Protein AF-E9RZ07-F1 (afdb_monomer)

Mean predicted aligned error: 5.37 Å

Solvent-accessible surface area (backbone atoms only — not comparable to full-atom values): 7209 Å² total; per-residue (Å²): 143,75,83,76,71,67,60,87,84,64,87,41,38,36,22,20,35,75,85,59,50,72,84,44,75,86,57,86,72,58,72,47,77,33,92,55,23,85,79,69,54,54,97,77,42,43,71,61,80,89,86,70,88,59,69,90,50,55,86,78,59,60,66,48,81,46,79,39,70,82,69,93,70,93,68,97,69,70,95,76,73,84,58,89,85,40,47,74,80,44,76,50,77,46,65,53,98,91,35,84,48,30,39,40,38,31,32,36,114

Foldseek 3Di:
DPAPPLDDPDQAEEEEEPVCVVVCPVHPGHYDYDPCRLVPHDLRHHYDDDADACQVVLVSDFKDWDKDLVDDDDDPDDHDDDCVVWDWPDWDWDCDPVGHIMIIIMTGD

Structure (mmCIF, N/CA/C/O backbone):
data_AF-E9RZ07-F1
#
_entry.id   AF-E9RZ07-F1
#
loop_
_atom_site.group_PDB
_atom_site.id
_atom_site.type_symbol
_atom_site.label_atom_id
_atom_site.label_alt_id
_atom_site.label_comp_id
_atom_site.label_asym_id
_atom_site.label_entity_id
_atom_site.label_seq_id
_atom_site.pdbx_PDB_ins_code
_atom_site.Cartn_x
_atom_site.Cartn_y
_atom_site.Cartn_z
_atom_site.occupancy
_atom_site.B_iso_or_equiv
_atom_site.auth_seq_id
_atom_site.auth_comp_id
_atom_site.auth_asym_id
_atom_site.auth_atom_id
_atom_site.pdbx_PDB_model_num
ATOM 1 N N . MET A 1 1 ? 11.152 4.794 -4.023 1.00 44.44 1 MET A N 1
ATOM 2 C CA . MET A 1 1 ? 10.197 5.895 -3.761 1.00 44.44 1 MET A CA 1
ATOM 3 C C . MET A 1 1 ? 9.015 5.381 -2.928 1.00 44.44 1 MET A C 1
ATOM 5 O O . MET A 1 1 ? 7.876 5.651 -3.253 1.00 44.44 1 MET A O 1
ATOM 9 N N . VAL A 1 2 ? 9.286 4.616 -1.863 1.00 40.56 2 VAL A N 1
ATOM 10 C CA . VAL A 1 2 ? 8.276 4.140 -0.884 1.00 40.56 2 VAL A CA 1
ATOM 11 C C . VAL A 1 2 ? 8.605 4.692 0.519 1.00 40.56 2 VAL A C 1
ATOM 13 O O . VAL A 1 2 ? 7.883 4.518 1.489 1.00 40.56 2 VAL A O 1
ATOM 16 N N . SER A 1 3 ? 9.730 5.404 0.639 1.00 37.84 3 SER A N 1
ATOM 17 C CA . SER A 1 3 ? 10.429 5.647 1.898 1.00 37.84 3 SER A CA 1
ATOM 18 C C . SER A 1 3 ? 9.965 6.871 2.691 1.00 37.84 3 SER A C 1
ATOM 20 O O . SER A 1 3 ? 10.416 7.033 3.822 1.00 37.84 3 SER A O 1
ATOM 22 N N . GLN A 1 4 ? 9.105 7.733 2.139 1.00 42.12 4 GLN A N 1
ATOM 23 C CA . GLN A 1 4 ? 8.769 9.015 2.777 1.00 42.12 4 GLN A CA 1
ATOM 24 C C . GLN A 1 4 ? 7.401 9.068 3.473 1.00 42.12 4 GLN A C 1
ATOM 26 O O . GLN A 1 4 ? 7.179 10.000 4.237 1.00 42.12 4 GLN A O 1
ATOM 31 N N . GLU A 1 5 ? 6.516 8.082 3.296 1.00 51.91 5 GLU A N 1
ATOM 32 C CA . GLU A 1 5 ? 5.117 8.210 3.758 1.00 51.91 5 GLU A CA 1
ATOM 33 C C . GLU A 1 5 ? 4.763 7.383 4.992 1.00 51.91 5 GLU A C 1
ATOM 35 O O . GLU A 1 5 ? 3.831 7.724 5.709 1.00 51.91 5 GLU A O 1
ATOM 40 N N . VAL A 1 6 ? 5.595 6.403 5.352 1.00 51.09 6 VAL A N 1
ATOM 41 C CA . VAL A 1 6 ? 5.466 5.622 6.602 1.00 51.09 6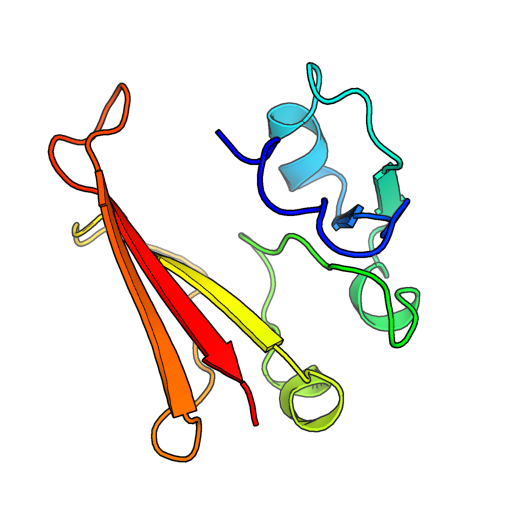 VAL A CA 1
ATOM 42 C C . VAL A 1 6 ? 5.837 6.458 7.848 1.00 51.09 6 VAL A C 1
ATOM 44 O O . VAL A 1 6 ? 6.055 5.950 8.945 1.00 51.09 6 VAL A O 1
ATOM 47 N N . LYS A 1 7 ? 5.928 7.786 7.719 1.00 44.19 7 LYS A N 1
ATOM 48 C CA . LYS A 1 7 ? 6.213 8.698 8.828 1.00 44.19 7 LYS A CA 1
ATOM 49 C C . LYS A 1 7 ? 5.222 9.851 8.865 1.00 44.19 7 LYS A C 1
ATOM 51 O O . LYS A 1 7 ? 5.494 10.938 8.361 1.00 44.19 7 LYS A O 1
ATOM 56 N N . LYS A 1 8 ? 4.132 9.624 9.598 1.00 41.97 8 LYS A N 1
ATOM 57 C CA . LYS A 1 8 ? 3.503 10.685 10.392 1.00 41.97 8 LYS A CA 1
ATOM 58 C C . LYS A 1 8 ? 3.315 10.347 11.878 1.00 41.97 8 LYS A C 1
ATOM 60 O O . LYS A 1 8 ? 3.358 11.291 12.651 1.00 41.97 8 LYS A O 1
ATOM 65 N N . ASP A 1 9 ? 3.293 9.069 12.281 1.00 41.62 9 ASP A N 1
ATOM 66 C CA . ASP A 1 9 ? 3.094 8.692 13.704 1.00 41.62 9 ASP A CA 1
ATOM 67 C C . ASP A 1 9 ? 4.203 7.856 14.369 1.00 41.62 9 ASP A C 1
ATOM 69 O O . ASP A 1 9 ? 4.172 7.605 15.568 1.00 41.62 9 ASP A O 1
ATOM 73 N N . GLY A 1 10 ? 5.268 7.515 13.643 1.00 47.16 10 GLY A N 1
ATOM 74 C CA . GLY A 1 10 ? 6.379 6.744 14.202 1.00 47.16 10 GLY A CA 1
ATOM 75 C C . GLY A 1 10 ? 6.229 5.240 13.971 1.00 47.16 10 GLY A C 1
ATOM 76 O O . GLY A 1 10 ? 5.175 4.662 14.158 1.00 47.16 10 GLY A O 1
ATOM 77 N N . ARG A 1 11 ? 7.330 4.636 13.503 1.00 54.91 11 ARG A N 1
ATOM 78 C CA . ARG A 1 11 ? 7.589 3.189 13.359 1.00 54.91 11 ARG A CA 1
ATOM 79 C C . ARG A 1 11 ? 6.381 2.309 12.998 1.00 54.91 11 ARG A C 1
ATOM 81 O O . ARG A 1 11 ? 6.193 1.271 13.617 1.00 54.91 11 ARG A O 1
ATOM 88 N N . ALA A 1 12 ? 5.629 2.659 11.962 1.00 73.88 12 ALA A N 1
ATOM 89 C CA . ALA A 1 12 ? 4.713 1.686 11.391 1.00 73.88 12 ALA A CA 1
ATOM 90 C C . ALA A 1 12 ? 5.535 0.659 10.595 1.00 73.88 12 ALA A C 1
ATOM 92 O O . ALA A 1 12 ? 6.306 1.017 9.698 1.00 73.88 12 ALA A O 1
ATOM 93 N N . ARG A 1 13 ? 5.443 -0.607 10.994 1.00 90.88 13 ARG A N 1
ATOM 94 C CA . ARG A 1 13 ? 6.070 -1.734 10.304 1.00 90.88 13 ARG A CA 1
ATOM 95 C C . ARG A 1 13 ? 5.417 -1.931 8.941 1.00 90.88 13 ARG A C 1
ATOM 97 O O . ARG A 1 13 ? 4.202 -1.788 8.813 1.00 90.88 13 ARG A O 1
ATOM 104 N N . ILE A 1 14 ? 6.222 -2.275 7.937 1.00 95.00 14 ILE A N 1
ATOM 105 C CA . ILE A 1 14 ? 5.721 -2.705 6.630 1.00 95.00 14 ILE A CA 1
ATOM 106 C C . ILE A 1 14 ? 5.837 -4.223 6.526 1.00 95.00 14 ILE A C 1
ATOM 108 O O . ILE A 1 14 ? 6.932 -4.786 6.549 1.00 95.00 14 ILE A O 1
ATOM 112 N N . TRP A 1 15 ? 4.699 -4.870 6.368 1.00 97.25 15 TRP A N 1
ATOM 113 C CA . TRP A 1 15 ? 4.536 -6.281 6.086 1.00 97.25 15 TRP A CA 1
ATOM 114 C C . TRP A 1 15 ? 4.468 -6.519 4.581 1.00 97.25 15 TRP A C 1
ATOM 116 O O . TRP A 1 15 ? 3.830 -5.765 3.846 1.00 97.25 15 TRP A O 1
ATOM 126 N N . MET A 1 16 ? 5.133 -7.563 4.101 1.00 97.75 16 MET A N 1
ATOM 127 C CA . MET A 1 16 ? 5.082 -7.976 2.697 1.00 97.75 16 MET A CA 1
ATOM 128 C C . MET A 1 16 ? 5.461 -9.447 2.550 1.00 97.75 16 MET A C 1
ATOM 130 O O . MET A 1 16 ? 6.030 -10.040 3.465 1.00 97.75 16 MET A O 1
ATOM 134 N N . ASN A 1 17 ? 5.207 -10.025 1.381 1.00 97.62 17 ASN A N 1
ATOM 135 C CA . ASN A 1 17 ? 5.745 -11.337 1.028 1.00 97.62 17 ASN A CA 1
ATOM 136 C C . ASN A 1 17 ? 7.171 -11.251 0.462 1.00 97.62 17 ASN A C 1
ATOM 138 O O . ASN A 1 17 ? 7.703 -10.170 0.184 1.00 97.62 17 ASN A O 1
ATOM 142 N N . GLN A 1 18 ? 7.790 -12.415 0.250 1.00 97.50 18 GLN A N 1
ATOM 143 C CA . GLN A 1 18 ? 9.167 -12.499 -0.238 1.00 97.50 18 GLN A CA 1
ATOM 144 C C . GLN A 1 18 ? 9.343 -11.918 -1.651 1.00 97.50 18 GLN A C 1
ATOM 146 O O . GLN A 1 18 ? 10.428 -11.442 -1.986 1.00 97.50 18 GLN A O 1
ATOM 151 N N . TYR A 1 19 ? 8.290 -11.932 -2.474 1.00 96.69 19 TYR A N 1
ATOM 152 C CA . TYR A 1 19 ? 8.314 -11.370 -3.829 1.00 96.69 19 TYR A CA 1
ATOM 153 C C . TYR A 1 19 ? 8.648 -9.870 -3.817 1.00 96.69 19 TYR A C 1
ATOM 155 O O . TYR A 1 19 ? 9.480 -9.410 -4.597 1.00 96.69 19 TYR A O 1
ATOM 163 N N . SER A 1 20 ? 8.061 -9.129 -2.876 1.00 95.94 20 SER A N 1
ATOM 164 C CA . SER A 1 20 ? 8.178 -7.669 -2.815 1.00 95.94 20 SER A CA 1
ATOM 165 C C . SER A 1 20 ? 9.437 -7.176 -2.092 1.00 95.94 20 SER A C 1
ATOM 167 O O . SER A 1 20 ? 9.844 -6.027 -2.271 1.00 95.94 20 SER A O 1
ATOM 169 N N . SER A 1 21 ? 10.079 -8.016 -1.268 1.00 95.31 21 SER A N 1
ATOM 170 C CA . SER A 1 21 ? 11.163 -7.589 -0.361 1.00 95.31 21 SER A CA 1
ATOM 171 C C . SER A 1 21 ? 12.347 -6.945 -1.083 1.00 95.31 21 SER A C 1
ATOM 173 O O . SER A 1 21 ? 13.017 -6.055 -0.560 1.00 95.31 21 SER A O 1
ATOM 175 N N . GLU A 1 22 ? 12.594 -7.378 -2.315 1.00 94.50 22 GLU A N 1
ATOM 176 C CA . GLU A 1 22 ? 13.651 -6.869 -3.184 1.00 94.50 22 GLU A CA 1
ATOM 177 C C . GLU A 1 22 ? 13.517 -5.366 -3.473 1.00 94.50 22 GLU A C 1
ATOM 179 O O . GLU A 1 22 ? 14.525 -4.656 -3.542 1.00 94.50 22 GLU A O 1
ATOM 184 N N . LEU A 1 23 ? 12.284 -4.854 -3.553 1.00 92.50 23 LEU A N 1
ATOM 185 C CA . LEU A 1 23 ? 11.996 -3.433 -3.777 1.00 92.50 23 LEU A CA 1
ATOM 186 C C . LEU A 1 23 ? 12.427 -2.549 -2.595 1.00 92.50 23 LEU A C 1
ATOM 188 O O . LEU A 1 23 ? 12.603 -1.338 -2.752 1.00 92.50 23 LEU A O 1
ATOM 192 N N . PHE A 1 24 ? 12.625 -3.152 -1.420 1.00 92.81 24 PHE A N 1
ATOM 193 C CA . PHE A 1 24 ? 12.898 -2.465 -0.162 1.00 92.81 24 PHE A CA 1
ATOM 194 C C . PHE A 1 24 ? 14.324 -2.673 0.360 1.00 92.81 24 PHE A C 1
ATOM 196 O O . PHE A 1 24 ? 14.629 -2.246 1.468 1.00 92.81 24 PHE A O 1
ATOM 203 N N . ARG A 1 25 ? 15.244 -3.237 -0.435 1.00 91.25 25 ARG A N 1
ATOM 204 C CA . ARG A 1 25 ? 16.647 -3.470 -0.021 1.00 91.25 25 ARG A CA 1
ATOM 205 C C . ARG A 1 25 ? 17.371 -2.240 0.536 1.00 91.25 25 ARG A C 1
ATOM 207 O O . ARG A 1 25 ? 18.291 -2.377 1.333 1.00 91.25 25 ARG A O 1
ATOM 214 N N . THR A 1 26 ? 16.998 -1.045 0.081 1.00 90.25 26 THR A N 1
ATOM 215 C CA . THR A 1 26 ? 17.593 0.229 0.517 1.00 90.25 26 THR A CA 1
ATOM 216 C C . THR A 1 26 ? 16.736 0.976 1.542 1.00 90.25 26 THR A C 1
ATOM 218 O O . THR A 1 26 ? 17.093 2.081 1.954 1.00 90.25 26 THR A O 1
ATOM 221 N N . TYR A 1 27 ? 15.603 0.404 1.955 1.00 88.31 27 TYR A N 1
ATOM 222 C CA . TYR A 1 27 ? 14.742 0.962 2.989 1.00 88.31 27 TYR A CA 1
ATOM 223 C C . TYR A 1 27 ? 15.310 0.643 4.374 1.00 88.31 27 TYR A C 1
ATOM 225 O O . TYR A 1 27 ? 15.703 -0.483 4.653 1.00 88.31 27 TYR A O 1
ATOM 233 N N . SER A 1 28 ? 15.359 1.647 5.248 1.00 86.69 28 SER A N 1
ATOM 234 C CA . SER A 1 28 ? 15.932 1.543 6.597 1.00 86.69 28 SER A CA 1
ATOM 235 C C . SER A 1 28 ? 14.886 1.504 7.719 1.00 86.69 28 SER A C 1
ATOM 237 O O . SER A 1 28 ? 15.248 1.599 8.891 1.00 86.69 28 SER A O 1
ATOM 239 N N . GLY A 1 29 ? 13.595 1.432 7.377 1.00 87.50 29 GLY A N 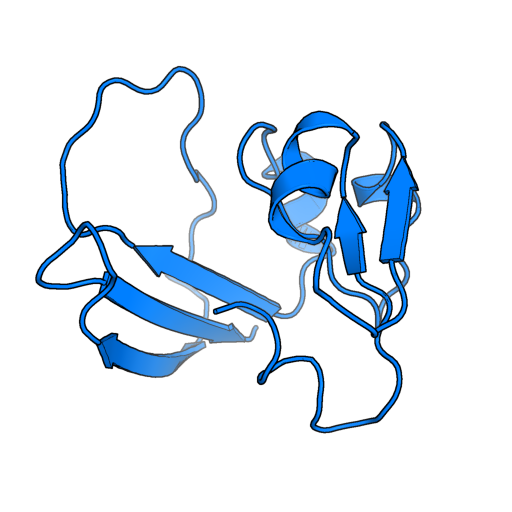1
ATOM 240 C CA . GLY A 1 29 ? 12.512 1.264 8.350 1.00 87.50 29 GLY A CA 1
ATOM 241 C C . GLY A 1 29 ? 12.282 -0.199 8.735 1.00 87.50 29 GLY A C 1
ATOM 242 O O . GLY A 1 29 ? 13.008 -1.085 8.292 1.00 87.50 29 GLY A O 1
ATOM 243 N N . ASP A 1 30 ? 11.271 -0.437 9.572 1.00 91.75 30 ASP A N 1
ATOM 244 C CA . ASP A 1 30 ? 10.923 -1.786 10.029 1.00 91.75 30 ASP A CA 1
ATOM 245 C C . ASP A 1 30 ? 10.150 -2.537 8.936 1.00 91.75 30 ASP A C 1
ATOM 247 O O . ASP A 1 30 ? 9.100 -2.076 8.480 1.00 91.75 30 ASP A O 1
ATOM 251 N N . ILE A 1 31 ? 10.692 -3.678 8.509 1.00 94.38 31 ILE A N 1
ATOM 252 C CA . ILE A 1 31 ? 10.090 -4.575 7.523 1.00 94.38 31 ILE A CA 1
ATOM 253 C C . ILE A 1 31 ? 9.921 -5.941 8.173 1.00 94.38 31 ILE A C 1
ATOM 255 O O . ILE A 1 31 ? 10.858 -6.472 8.767 1.00 94.38 31 ILE A O 1
ATOM 259 N N . SER A 1 32 ? 8.756 -6.549 7.983 1.00 96.62 32 SER A N 1
ATOM 260 C CA . SER A 1 32 ? 8.552 -7.973 8.237 1.00 96.62 32 SER A CA 1
ATOM 261 C C . SER A 1 32 ? 8.138 -8.678 6.951 1.00 96.62 32 SER A C 1
ATOM 263 O O . SER A 1 32 ? 7.272 -8.207 6.214 1.00 96.62 32 SER A O 1
ATOM 265 N N . VAL A 1 33 ? 8.806 -9.794 6.661 1.00 97.62 33 VAL A N 1
ATOM 266 C CA . VAL A 1 33 ? 8.563 -10.595 5.459 1.00 97.62 33 VAL A CA 1
ATOM 267 C C . VAL A 1 33 ? 7.903 -11.902 5.870 1.00 97.62 33 VAL A C 1
ATOM 269 O O . VAL A 1 33 ? 8.467 -12.653 6.663 1.00 97.62 33 VAL A O 1
ATOM 272 N N . SER A 1 34 ? 6.714 -12.163 5.336 1.00 98.31 34 SER A N 1
ATOM 273 C CA . SER A 1 34 ? 5.931 -13.367 5.611 1.00 98.31 34 SER A CA 1
ATOM 274 C C . SER A 1 34 ? 5.010 -13.673 4.436 1.00 98.31 34 SER A C 1
ATOM 276 O O . SER A 1 34 ? 4.477 -12.772 3.798 1.00 98.31 34 SER A O 1
ATOM 278 N N . GLU A 1 35 ? 4.761 -14.946 4.151 1.00 97.69 35 GLU A N 1
ATOM 279 C CA . GLU A 1 35 ? 3.731 -15.316 3.168 1.00 97.69 35 GLU A CA 1
ATOM 280 C C . GLU A 1 35 ? 2.309 -15.149 3.735 1.00 97.69 35 GLU A C 1
ATOM 282 O O . GLU A 1 35 ? 1.343 -15.121 2.980 1.00 97.69 35 GLU A O 1
ATOM 287 N N . ARG A 1 36 ? 2.183 -14.969 5.057 1.00 97.44 36 ARG A N 1
ATOM 288 C CA . ARG A 1 36 ? 0.926 -14.712 5.780 1.00 97.44 36 ARG A CA 1
ATOM 289 C C . ARG A 1 36 ? 0.785 -13.251 6.213 1.00 97.44 36 ARG A C 1
ATOM 291 O O . ARG A 1 36 ? 0.025 -12.922 7.114 1.00 97.44 36 ARG A O 1
ATOM 298 N N . PHE A 1 37 ? 1.531 -12.356 5.573 1.00 97.50 37 PHE A N 1
ATOM 299 C CA . PHE A 1 37 ? 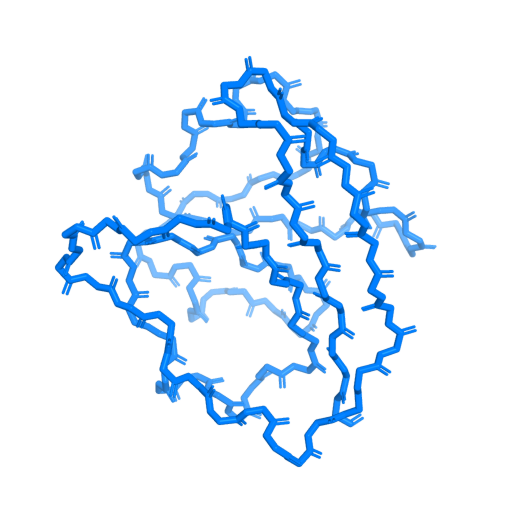1.684 -10.959 5.978 1.00 97.50 37 PHE A CA 1
ATOM 300 C C . PHE A 1 37 ? 0.377 -10.148 6.072 1.00 97.50 37 PHE A C 1
ATOM 302 O O . PHE A 1 37 ? 0.347 -9.162 6.797 1.00 97.50 37 PHE A O 1
ATOM 309 N N . LEU A 1 38 ? -0.684 -10.540 5.354 1.00 96.06 38 LEU A N 1
ATOM 310 C CA . LEU A 1 38 ? -2.011 -9.910 5.448 1.00 96.06 38 LEU A CA 1
ATOM 311 C C . LEU A 1 38 ? -2.759 -10.291 6.734 1.00 96.06 38 LEU A C 1
ATOM 313 O O . LEU A 1 38 ? -3.581 -9.520 7.205 1.00 96.06 38 LEU A O 1
ATOM 317 N N . GLU A 1 39 ? -2.465 -11.462 7.296 1.00 96.00 39 GLU A N 1
ATOM 318 C CA . GLU A 1 39 ? -3.083 -11.989 8.519 1.00 96.00 39 GLU A CA 1
ATOM 319 C C . GLU A 1 39 ? -2.275 -11.610 9.769 1.00 96.00 39 GLU A C 1
ATOM 321 O O . GLU A 1 39 ? -2.796 -11.596 10.881 1.00 96.00 39 GLU A O 1
ATOM 326 N N . GLU A 1 40 ? -0.972 -11.383 9.593 1.00 95.81 40 GLU A N 1
ATOM 327 C CA . GLU A 1 40 ? -0.030 -11.085 10.676 1.00 95.81 40 GLU A CA 1
ATOM 328 C C . GLU A 1 40 ? 0.083 -9.587 10.981 1.00 95.81 40 GLU A C 1
ATOM 330 O O . GLU A 1 40 ? 0.513 -9.231 12.079 1.00 95.81 40 GLU A O 1
ATOM 335 N N . AL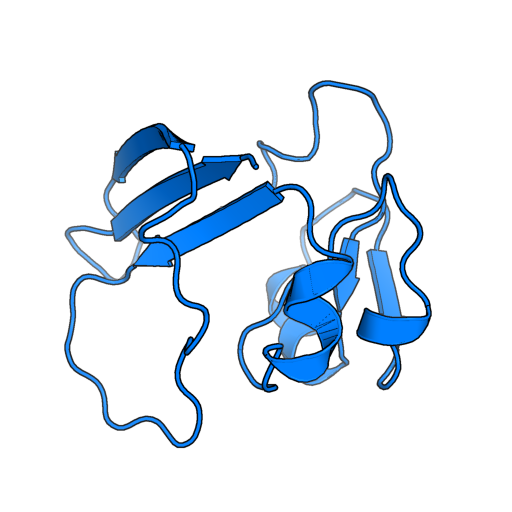A A 1 41 ? -0.289 -8.720 10.036 1.00 94.38 41 ALA A N 1
ATOM 336 C CA . ALA A 1 41 ? -0.248 -7.279 10.232 1.00 94.38 41 ALA A CA 1
ATOM 337 C C . ALA A 1 41 ? -1.290 -6.816 11.261 1.00 94.38 41 ALA A C 1
ATOM 339 O O . ALA A 1 41 ? -2.460 -7.191 11.204 1.00 94.38 41 ALA A O 1
ATOM 340 N N . GLY A 1 42 ? -0.856 -5.977 12.202 1.00 90.44 42 GLY A N 1
ATOM 341 C CA . GLY A 1 42 ? -1.730 -5.327 13.174 1.00 90.44 42 GLY A CA 1
ATOM 342 C C . GLY A 1 42 ? -2.453 -4.092 12.626 1.00 90.44 42 GLY A C 1
ATOM 343 O O . GLY A 1 42 ? -2.162 -3.600 11.539 1.00 90.44 42 GLY A O 1
ATOM 344 N N . GLU A 1 43 ? -3.367 -3.544 13.433 1.00 84.50 43 GLU A N 1
ATOM 345 C CA . GLU A 1 43 ? -4.244 -2.414 13.071 1.00 84.50 43 GLU A CA 1
ATOM 346 C C . GLU A 1 43 ? -3.489 -1.123 12.686 1.00 84.50 43 GLU A C 1
ATOM 348 O O . GLU A 1 43 ? -3.962 -0.355 11.853 1.00 84.50 43 GLU A O 1
ATOM 353 N N . GLU A 1 44 ? -2.296 -0.896 13.244 1.00 84.38 44 GLU A N 1
ATOM 354 C CA . GLU A 1 44 ? -1.466 0.297 12.990 1.00 84.38 44 GLU A CA 1
ATOM 355 C C . GLU A 1 44 ? -0.278 0.024 12.044 1.00 84.38 44 GLU A C 1
ATOM 357 O O . GLU A 1 44 ? 0.642 0.839 11.914 1.00 84.38 44 GLU A O 1
ATOM 362 N N . GLU A 1 45 ? -0.262 -1.136 11.388 1.00 91.50 45 GLU A N 1
ATOM 363 C CA . GLU A 1 45 ? 0.821 -1.565 10.504 1.00 91.50 45 GLU A CA 1
ATOM 364 C C . GLU A 1 45 ? 0.389 -1.536 9.032 1.00 91.50 45 GLU A C 1
ATOM 366 O O . GLU A 1 45 ? -0.792 -1.537 8.692 1.00 91.50 45 GLU A O 1
ATOM 371 N N . TYR A 1 46 ? 1.364 -1.476 8.124 1.00 93.56 46 TYR A N 1
ATOM 372 C CA . TYR A 1 46 ? 1.101 -1.401 6.688 1.00 93.56 46 TYR A CA 1
ATOM 373 C C . TYR A 1 46 ? 1.416 -2.722 6.009 1.00 93.56 46 TYR A C 1
ATOM 375 O O . TYR A 1 46 ? 2.456 -3.313 6.270 1.00 93.56 46 TYR A O 1
ATOM 383 N N . CYS A 1 47 ? 0.599 -3.118 5.038 1.00 96.62 47 CYS A N 1
ATOM 384 C CA . CYS A 1 47 ? 0.941 -4.173 4.090 1.00 96.62 47 CYS A CA 1
ATOM 385 C C . CYS A 1 47 ? 1.314 -3.558 2.735 1.00 96.62 47 CYS A C 1
ATOM 387 O O . CYS A 1 47 ? 0.526 -2.813 2.150 1.00 96.62 47 CYS A O 1
ATOM 389 N N . PHE A 1 48 ? 2.486 -3.896 2.195 1.00 96.88 48 PHE A N 1
ATOM 390 C CA . PHE A 1 48 ? 2.793 -3.658 0.785 1.00 96.88 48 PHE A CA 1
ATOM 391 C C . PHE A 1 48 ? 2.323 -4.859 -0.037 1.00 96.88 48 PHE A C 1
ATOM 393 O O . PHE A 1 48 ? 2.727 -5.992 0.224 1.00 96.88 48 PHE A O 1
ATOM 400 N N . VAL A 1 49 ? 1.469 -4.610 -1.032 1.00 96.12 49 VAL A N 1
ATOM 401 C CA . VAL A 1 49 ? 0.831 -5.664 -1.825 1.00 96.12 49 VAL A CA 1
ATOM 402 C C . VAL A 1 49 ? 0.925 -5.350 -3.312 1.00 96.12 49 VAL A C 1
ATOM 404 O O . VAL A 1 49 ? 0.437 -4.314 -3.759 1.00 96.12 49 VAL A O 1
ATOM 407 N N . GLU A 1 50 ? 1.488 -6.276 -4.089 1.00 94.69 50 GLU A N 1
ATOM 408 C CA . GLU A 1 50 ? 1.536 -6.160 -5.555 1.00 94.69 50 GLU A CA 1
ATOM 409 C C . GLU A 1 50 ? 1.067 -7.413 -6.308 1.00 94.69 50 GLU A C 1
ATOM 411 O O . GLU A 1 50 ? 0.584 -7.309 -7.435 1.00 94.69 50 GLU A O 1
ATOM 416 N N . ASN A 1 51 ? 1.172 -8.594 -5.697 1.00 95.06 51 ASN A N 1
ATOM 417 C CA . ASN A 1 51 ? 1.023 -9.882 -6.379 1.00 95.06 51 ASN A CA 1
ATOM 418 C C . ASN A 1 51 ? 0.087 -10.866 -5.655 1.00 95.06 51 ASN A C 1
ATOM 420 O O . ASN A 1 51 ? 0.173 -12.067 -5.899 1.00 95.06 51 ASN A O 1
ATOM 424 N N . VAL A 1 52 ? -0.792 -10.390 -4.770 1.00 95.19 52 VAL A N 1
ATOM 425 C CA . VAL A 1 52 ? -1.819 -11.217 -4.113 1.00 95.19 52 VAL A CA 1
ATOM 426 C C . VAL A 1 52 ? -3.154 -10.466 -4.036 1.00 95.19 52 VAL A C 1
ATOM 428 O O . VAL A 1 52 ? -3.162 -9.231 -4.010 1.00 95.19 52 VAL A O 1
ATOM 431 N N . PRO A 1 53 ? -4.300 -11.169 -4.039 1.00 94.06 53 PRO A N 1
ATOM 432 C CA . PRO A 1 53 ? -5.595 -10.537 -3.823 1.00 94.06 53 PRO A CA 1
ATOM 433 C C . PRO A 1 53 ? -5.744 -10.070 -2.367 1.00 94.06 53 PRO A C 1
ATOM 435 O O . PRO A 1 53 ? -5.312 -10.745 -1.443 1.00 94.06 53 PRO A O 1
ATOM 438 N N . ILE A 1 54 ? -6.418 -8.934 -2.170 1.00 93.56 54 ILE A N 1
ATOM 439 C CA . ILE A 1 54 ? -6.688 -8.348 -0.838 1.00 93.56 54 ILE A CA 1
ATOM 440 C C . ILE A 1 54 ? -8.183 -8.263 -0.511 1.00 93.56 54 ILE A C 1
ATOM 442 O O . ILE A 1 54 ? -8.575 -7.724 0.518 1.00 93.56 54 ILE A O 1
ATOM 446 N N . GLN A 1 55 ? -9.037 -8.765 -1.406 1.00 92.38 55 GLN A N 1
ATOM 447 C CA . GLN A 1 55 ? -10.489 -8.596 -1.321 1.00 92.38 55 GLN A CA 1
ATOM 448 C C . GLN A 1 55 ? -11.089 -9.226 -0.057 1.00 92.38 55 GLN A C 1
ATOM 450 O O . GLN A 1 55 ? -12.088 -8.722 0.455 1.00 92.38 55 GLN A O 1
ATOM 455 N N . GLU A 1 56 ? -10.492 -10.312 0.431 1.00 92.50 56 GLU A N 1
ATOM 456 C CA . GLU A 1 56 ? -10.935 -11.025 1.634 1.00 92.50 56 GLU A CA 1
ATOM 457 C C . GLU A 1 56 ? -10.691 -10.211 2.913 1.00 92.50 56 GLU A C 1
ATOM 459 O O . GLU A 1 56 ? -11.479 -10.308 3.844 1.00 92.50 56 GLU A O 1
ATOM 464 N N . TYR A 1 57 ? -9.701 -9.315 2.901 1.00 93.12 57 TYR A N 1
ATOM 465 C CA . TYR A 1 57 ? -9.305 -8.474 4.038 1.00 93.12 57 TYR A CA 1
ATOM 466 C C . TYR A 1 57 ? -9.924 -7.070 3.992 1.00 93.12 57 TYR A C 1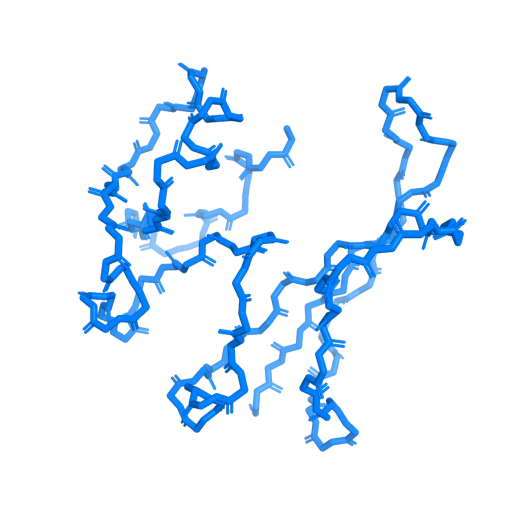
ATOM 468 O O . TYR A 1 57 ? -9.612 -6.210 4.811 1.00 93.12 57 TYR A O 1
ATOM 476 N N . LYS A 1 58 ? -10.810 -6.791 3.024 1.00 92.00 58 LYS A N 1
ATOM 477 C CA . LYS A 1 58 ? -11.361 -5.444 2.769 1.00 92.00 58 LYS A CA 1
ATOM 478 C C . LYS A 1 58 ? -11.969 -4.770 4.006 1.00 92.00 58 LYS A C 1
ATOM 480 O O . LYS A 1 58 ? -11.995 -3.543 4.075 1.00 92.00 58 LYS A O 1
ATOM 485 N N . ASP A 1 59 ? -12.510 -5.565 4.928 1.00 92.12 59 ASP A N 1
ATOM 486 C CA . ASP A 1 59 ? -13.221 -5.073 6.103 1.00 92.12 59 ASP A CA 1
ATOM 487 C C . ASP A 1 59 ? -12.261 -4.693 7.240 1.00 92.12 59 ASP A C 1
ATOM 489 O O . ASP A 1 59 ? -12.638 -3.870 8.074 1.00 92.12 59 ASP A O 1
ATOM 493 N N . GLU A 1 60 ? -11.024 -5.194 7.206 1.00 93.00 60 GLU A N 1
ATOM 494 C CA . GLU A 1 60 ? -9.928 -4.898 8.142 1.00 93.00 60 GLU A CA 1
ATOM 495 C C . GLU A 1 60 ? -9.099 -3.682 7.694 1.00 93.00 60 GLU A C 1
ATOM 497 O O . GLU A 1 60 ? -8.443 -3.027 8.498 1.00 93.00 60 GLU A O 1
ATOM 502 N N . ILE A 1 61 ? -9.168 -3.323 6.410 1.00 93.00 61 ILE A N 1
ATOM 503 C CA . ILE A 1 61 ? -8.417 -2.195 5.855 1.00 93.00 61 ILE A CA 1
ATOM 504 C C . ILE A 1 61 ? -9.077 -0.869 6.262 1.00 93.00 61 ILE A C 1
ATOM 506 O O . ILE A 1 61 ? -10.275 -0.644 6.042 1.00 93.00 61 ILE A O 1
ATOM 510 N N . GLN A 1 62 ? -8.265 0.038 6.812 1.00 92.25 62 GLN A N 1
ATOM 511 C CA . GLN A 1 62 ? -8.673 1.389 7.228 1.00 92.25 62 GLN A CA 1
ATOM 512 C C . GLN A 1 62 ? -8.208 2.488 6.260 1.00 92.25 62 GLN A C 1
ATOM 514 O O . GLN A 1 62 ? -8.889 3.501 6.097 1.00 92.25 62 GLN A O 1
ATOM 519 N N . THR A 1 63 ? -7.065 2.280 5.596 1.00 93.81 63 THR A N 1
ATOM 520 C CA . THR A 1 63 ? -6.459 3.217 4.638 1.00 93.81 63 THR A CA 1
ATOM 521 C C . THR A 1 63 ? -5.951 2.463 3.414 1.00 93.81 63 THR A C 1
ATOM 523 O O . THR A 1 63 ? -5.339 1.407 3.542 1.00 93.81 63 THR A O 1
ATOM 526 N N . VAL A 1 64 ? -6.160 3.024 2.221 1.00 95.88 64 VAL A N 1
ATOM 527 C CA . VAL A 1 64 ? -5.589 2.511 0.969 1.00 95.88 64 VAL A CA 1
ATOM 528 C C . VAL A 1 64 ? -4.691 3.577 0.355 1.00 95.88 64 VAL A C 1
ATOM 530 O O . VAL A 1 64 ? -5.166 4.650 -0.012 1.00 95.88 64 VAL A O 1
ATOM 533 N N . VAL A 1 65 ? -3.404 3.259 0.196 1.00 96.12 65 VAL A N 1
ATOM 534 C CA . VAL A 1 65 ? -2.448 4.056 -0.586 1.00 96.12 65 VAL A CA 1
ATOM 535 C C . VAL A 1 65 ? -2.235 3.354 -1.924 1.00 96.12 65 VAL A C 1
ATOM 537 O O . VAL A 1 65 ? -1.584 2.314 -1.997 1.00 96.12 65 VAL A O 1
ATOM 540 N N . LEU A 1 66 ? -2.819 3.901 -2.987 1.00 96.50 66 LEU A N 1
ATOM 541 C CA . LEU A 1 66 ? -2.837 3.282 -4.307 1.00 96.50 66 LEU A CA 1
ATOM 542 C C . LEU A 1 66 ? -1.925 4.032 -5.275 1.00 96.50 66 LEU A C 1
ATOM 544 O O . LEU A 1 66 ? -2.150 5.201 -5.578 1.00 96.50 66 LEU A O 1
ATOM 548 N N . TYR A 1 67 ? -0.939 3.327 -5.825 1.00 95.12 67 TYR A N 1
ATOM 549 C CA . TYR A 1 67 ? -0.088 3.835 -6.897 1.00 95.12 67 TYR A CA 1
ATOM 550 C C . TYR A 1 67 ? -0.562 3.302 -8.256 1.00 95.12 67 TYR A C 1
ATOM 552 O O . TYR A 1 67 ? -0.715 2.098 -8.460 1.00 95.12 67 TYR A O 1
ATOM 560 N N . ARG A 1 68 ? -0.780 4.203 -9.216 1.00 94.44 68 ARG A N 1
ATOM 561 C CA . ARG A 1 68 ? -1.193 3.907 -10.591 1.00 94.44 68 ARG A CA 1
ATOM 562 C C . ARG A 1 68 ? -0.102 4.316 -11.565 1.00 94.44 68 ARG A C 1
ATOM 564 O O . ARG A 1 68 ? 0.226 5.488 -11.695 1.00 94.44 68 ARG A O 1
ATOM 571 N N . TRP A 1 69 ? 0.375 3.354 -12.345 1.00 93.12 69 TRP A N 1
ATOM 572 C CA . TRP A 1 69 ? 1.375 3.567 -13.395 1.00 93.12 69 TRP A CA 1
ATOM 573 C C . TRP A 1 69 ? 0.809 4.225 -14.661 1.00 93.12 69 TRP A C 1
ATOM 575 O O . TRP A 1 69 ? 1.543 4.433 -15.623 1.00 93.12 69 TRP A O 1
ATOM 585 N N . ASN A 1 70 ? -0.503 4.493 -14.692 1.00 91.81 70 ASN A N 1
ATOM 586 C CA . ASN A 1 70 ? -1.215 5.101 -15.820 1.00 91.81 70 ASN A CA 1
ATOM 587 C C . ASN A 1 70 ? -0.959 4.401 -17.163 1.00 91.81 70 ASN A C 1
ATOM 589 O O . ASN A 1 70 ? -0.871 5.025 -18.219 1.00 91.81 70 ASN A O 1
ATOM 593 N N . ARG A 1 71 ? -0.858 3.069 -17.120 1.00 90.69 71 ARG A N 1
ATOM 594 C CA . ARG A 1 71 ? -0.630 2.228 -18.292 1.00 90.69 71 ARG A CA 1
ATOM 595 C C . ARG A 1 71 ? -1.415 0.930 -18.192 1.00 90.69 71 ARG A C 1
ATOM 597 O O . ARG A 1 71 ? -1.647 0.400 -17.108 1.00 90.69 71 ARG A O 1
ATOM 604 N N . LYS A 1 72 ? -1.819 0.410 -19.350 1.00 89.44 72 LYS A N 1
ATOM 605 C CA . LYS A 1 72 ? -2.486 -0.885 -19.468 1.00 89.44 72 LYS A CA 1
ATOM 606 C C . LYS A 1 72 ? -1.442 -1.973 -19.701 1.00 89.44 72 LYS A C 1
ATOM 608 O O . LYS A 1 72 ? -0.828 -2.014 -20.764 1.00 89.44 72 LYS A O 1
ATOM 613 N N . TYR A 1 73 ? -1.276 -2.847 -18.715 1.00 86.75 73 TYR A N 1
ATOM 614 C CA . TYR A 1 73 ? -0.446 -4.044 -18.812 1.00 86.75 73 TYR A CA 1
ATOM 615 C C . TYR A 1 73 ? -1.317 -5.310 -18.762 1.00 86.75 73 TYR A C 1
ATOM 617 O O . TYR A 1 73 ? -2.381 -5.301 -18.121 1.00 86.75 73 TYR A O 1
ATOM 625 N N . PRO A 1 74 ? -0.904 -6.398 -19.438 1.00 92.56 74 PRO A N 1
ATOM 626 C CA . PRO A 1 74 ? -1.333 -7.737 -19.058 1.00 92.56 74 PRO A CA 1
ATOM 627 C C . PRO A 1 74 ? -0.991 -7.962 -17.583 1.00 92.56 74 PRO A C 1
ATOM 629 O O . PRO A 1 74 ? 0.062 -7.519 -17.127 1.00 92.56 74 PRO A O 1
ATOM 632 N N . ALA A 1 75 ? -1.897 -8.585 -16.840 1.00 91.12 75 ALA A N 1
ATOM 633 C CA . ALA A 1 75 ? -1.704 -8.842 -15.422 1.00 91.12 75 ALA A CA 1
ATOM 634 C C . ALA A 1 75 ? -2.529 -10.059 -15.014 1.00 91.12 75 ALA A C 1
ATOM 636 O O . ALA A 1 75 ? -3.701 -10.148 -15.397 1.00 91.12 75 ALA A O 1
ATOM 637 N N . ASP A 1 76 ? -1.919 -10.936 -14.223 1.00 91.88 76 ASP A N 1
ATOM 638 C CA . ASP A 1 76 ? -2.579 -12.101 -13.628 1.00 91.88 76 ASP A CA 1
ATOM 639 C C . ASP A 1 76 ? -3.445 -11.694 -12.428 1.00 91.88 76 ASP A C 1
ATOM 641 O O . ASP A 1 76 ? -4.479 -12.302 -12.158 1.00 91.88 76 ASP A O 1
ATOM 645 N N . ILE A 1 77 ? -3.056 -10.615 -11.739 1.00 92.06 77 ILE A N 1
ATOM 646 C CA . ILE A 1 77 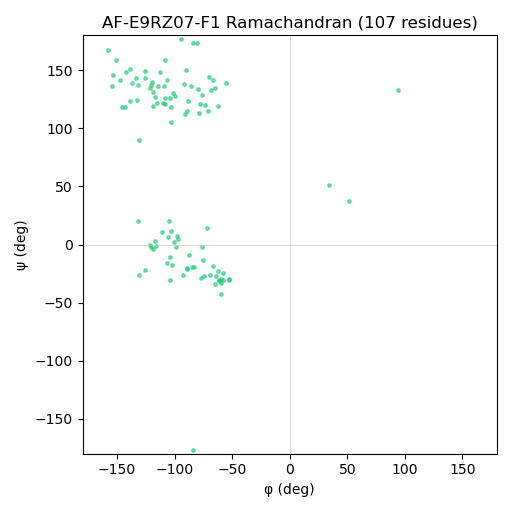? -3.740 -10.075 -10.561 1.00 92.06 77 ILE A CA 1
ATOM 647 C C . ILE A 1 77 ? -4.068 -8.602 -10.788 1.00 92.06 77 ILE A C 1
ATOM 649 O O . ILE A 1 77 ? -3.322 -7.854 -11.422 1.00 92.06 77 ILE A O 1
ATOM 653 N N . ARG A 1 78 ? -5.232 -8.182 -10.287 1.00 91.69 78 ARG A N 1
ATOM 654 C CA . ARG A 1 78 ? -5.720 -6.804 -10.366 1.00 91.69 78 ARG A CA 1
ATOM 655 C C . ARG A 1 78 ? -6.245 -6.370 -9.008 1.00 91.69 78 ARG A C 1
ATOM 657 O O . ARG A 1 78 ? -6.906 -7.144 -8.321 1.00 91.69 78 ARG A O 1
ATOM 664 N N . PHE A 1 79 ? -6.012 -5.107 -8.669 1.00 93.19 79 PHE A N 1
ATOM 665 C CA . PHE A 1 79 ? -6.688 -4.466 -7.548 1.00 93.19 79 PHE A CA 1
ATOM 666 C C . PHE A 1 79 ? -8.200 -4.428 -7.821 1.00 93.19 79 PHE A C 1
ATOM 668 O O . PHE A 1 79 ? -8.627 -3.860 -8.829 1.00 93.19 79 PHE A O 1
ATOM 675 N N . ALA A 1 80 ? -8.986 -5.066 -6.951 1.00 92.12 80 ALA A N 1
ATOM 676 C CA . ALA A 1 80 ? -10.415 -5.316 -7.162 1.00 92.12 80 ALA A CA 1
ATOM 677 C C . ALA A 1 80 ? -11.329 -4.707 -6.083 1.00 92.12 80 ALA A C 1
ATOM 679 O O . ALA A 1 80 ? -12.548 -4.828 -6.195 1.00 92.12 80 ALA A O 1
ATOM 680 N N . MET A 1 81 ? -10.768 -4.056 -5.058 1.00 94.00 81 MET A N 1
ATOM 681 C CA . MET A 1 81 ? -11.573 -3.427 -4.011 1.00 94.00 81 MET A CA 1
ATOM 682 C C . MET A 1 81 ? -12.404 -2.274 -4.574 1.00 94.00 81 MET A C 1
ATOM 684 O O . MET A 1 81 ? -11.897 -1.420 -5.305 1.00 94.00 81 MET A O 1
ATOM 688 N N . ASP A 1 82 ? -13.677 -2.235 -4.183 1.00 93.81 82 ASP A N 1
ATOM 689 C CA . ASP A 1 82 ? -14.569 -1.121 -4.484 1.00 93.81 82 ASP A CA 1
ATOM 690 C C . ASP A 1 82 ? -14.303 0.047 -3.525 1.00 93.81 82 ASP A C 1
ATOM 692 O O . ASP A 1 82 ? -14.556 -0.035 -2.320 1.00 93.81 82 ASP A O 1
ATOM 696 N N . LEU A 1 83 ? -13.793 1.143 -4.084 1.00 95.50 83 LEU A N 1
ATOM 697 C CA . LEU A 1 83 ? -13.488 2.371 -3.356 1.00 95.50 83 LEU A CA 1
ATOM 698 C C . LEU A 1 83 ? -14.597 3.426 -3.486 1.00 95.50 83 LEU A C 1
ATOM 700 O O . LEU A 1 83 ? -14.425 4.541 -3.003 1.00 95.50 83 LEU A O 1
ATOM 704 N N . SER A 1 84 ? -15.752 3.116 -4.092 1.00 94.81 84 SER A N 1
ATOM 705 C CA . SER A 1 84 ? -16.804 4.116 -4.349 1.00 94.81 84 SER A CA 1
ATOM 706 C C . SER A 1 84 ? -17.392 4.742 -3.078 1.00 94.81 84 SER A C 1
ATOM 708 O O . SER A 1 84 ? -17.984 5.818 -3.133 1.00 94.81 84 SER A O 1
ATOM 710 N N . ARG A 1 85 ? -17.281 4.044 -1.941 1.00 94.69 85 ARG A N 1
ATOM 711 C CA . ARG A 1 85 ? -17.735 4.504 -0.617 1.00 94.69 85 ARG A CA 1
ATOM 712 C C . ARG A 1 85 ? -16.615 5.084 0.244 1.00 94.69 85 ARG A C 1
ATOM 714 O O . ARG A 1 85 ? -16.887 5.512 1.358 1.00 94.69 85 ARG A O 1
ATOM 721 N N . TRP A 1 86 ? -15.382 5.075 -0.250 1.00 97.06 86 TRP A N 1
ATOM 722 C CA . TRP A 1 86 ? -14.226 5.595 0.463 1.00 97.06 86 TRP A CA 1
ATOM 723 C C . TRP A 1 86 ? -14.023 7.073 0.152 1.00 97.06 86 TRP A C 1
ATOM 725 O O . TRP A 1 86 ? -14.313 7.547 -0.949 1.00 97.06 86 TRP A O 1
ATOM 735 N N . LYS A 1 87 ? -13.467 7.810 1.111 1.00 97.38 87 LYS A N 1
ATOM 736 C CA . LYS A 1 87 ? -13.100 9.206 0.909 1.00 97.38 87 LYS A CA 1
ATOM 737 C C . LYS A 1 87 ? -11.672 9.288 0.382 1.00 97.38 87 LYS A C 1
ATOM 739 O O . LYS A 1 87 ? -10.728 8.981 1.104 1.00 97.38 87 LYS A O 1
ATOM 744 N N . MET A 1 88 ? -11.505 9.765 -0.851 1.00 97.50 88 MET A N 1
ATOM 745 C CA . MET A 1 88 ? -10.189 10.152 -1.364 1.00 97.50 88 MET A CA 1
ATOM 746 C C . MET A 1 88 ? -9.736 11.438 -0.658 1.00 97.50 88 MET A C 1
ATOM 748 O O . MET A 1 88 ? -10.377 12.482 -0.791 1.00 97.50 88 MET A O 1
ATOM 752 N N . VAL A 1 89 ? -8.658 11.356 0.119 1.00 97.00 89 VAL A N 1
ATOM 753 C CA . VAL A 1 89 ? -8.099 12.484 0.888 1.00 97.00 89 VAL A CA 1
ATOM 754 C C . VAL A 1 89 ? -6.859 13.086 0.241 1.00 97.00 89 VAL A C 1
ATOM 756 O O . VAL A 1 89 ? -6.504 14.220 0.549 1.00 97.00 89 VAL A O 1
ATOM 759 N N . GLU A 1 90 ? -6.226 12.358 -0.676 1.00 96.56 90 GLU A N 1
ATOM 760 C CA . GLU A 1 90 ? -5.050 12.826 -1.400 1.00 96.56 90 GLU A CA 1
ATOM 761 C C . GLU A 1 90 ? -5.022 12.244 -2.819 1.00 96.56 90 GLU A C 1
ATOM 763 O O . GLU A 1 90 ? -5.353 11.075 -3.026 1.00 96.56 90 GLU A O 1
ATOM 768 N N . CYS A 1 91 ? -4.601 13.061 -3.786 1.00 96.75 91 CYS A N 1
ATOM 769 C CA . CYS A 1 91 ? -4.276 12.650 -5.148 1.00 96.75 91 CYS A CA 1
ATOM 770 C C . CYS A 1 91 ? -3.072 13.468 -5.627 1.00 96.75 91 CYS A C 1
ATOM 772 O O . CYS A 1 91 ? -3.148 14.697 -5.693 1.00 96.75 91 CYS A O 1
ATOM 774 N N . VAL A 1 92 ? -1.961 12.799 -5.933 1.00 96.62 92 VAL A N 1
ATOM 775 C CA . VAL A 1 92 ? -0.713 13.437 -6.372 1.00 96.62 92 VAL A CA 1
ATOM 776 C C . VAL A 1 92 ? -0.193 12.735 -7.614 1.00 96.62 92 VAL A C 1
ATOM 778 O O . VAL A 1 92 ? -0.173 11.509 -7.691 1.00 96.62 92 VAL A O 1
ATOM 781 N N . GLU A 1 93 ? 0.271 13.518 -8.582 1.00 97.00 93 GLU A N 1
ATOM 782 C CA . GLU A 1 93 ? 0.922 13.010 -9.785 1.00 97.00 93 GLU A CA 1
ATOM 783 C C . GLU A 1 93 ? 2.414 13.332 -9.751 1.00 97.00 93 GLU A C 1
ATOM 785 O O . GLU A 1 93 ? 2.815 14.440 -9.396 1.00 97.00 93 GLU A O 1
ATOM 790 N N . PHE A 1 94 ? 3.243 12.364 -10.129 1.00 94.38 94 PHE A N 1
ATOM 791 C CA . PHE A 1 94 ? 4.691 12.534 -10.213 1.00 94.38 94 PHE A CA 1
ATOM 792 C C . PHE A 1 94 ? 5.296 11.620 -11.279 1.00 94.38 94 PHE A C 1
ATOM 794 O O . PHE A 1 94 ? 4.714 10.606 -11.660 1.00 94.38 94 PHE A O 1
ATOM 801 N N . SER A 1 95 ? 6.485 11.965 -11.766 1.00 93.38 95 SER A N 1
ATOM 802 C CA . SER A 1 95 ? 7.222 11.132 -12.719 1.00 93.38 95 SER A CA 1
ATOM 803 C C . SER A 1 95 ? 8.064 10.086 -11.990 1.00 93.38 95 SER A C 1
ATOM 805 O O . SER A 1 95 ? 8.730 10.380 -10.996 1.00 93.38 95 SER A O 1
ATOM 807 N N . GLY A 1 96 ? 8.045 8.856 -12.496 1.00 86.00 96 GLY A N 1
ATOM 808 C CA . GLY A 1 96 ? 8.950 7.790 -12.081 1.00 86.00 96 GLY A CA 1
ATOM 809 C C . GLY A 1 96 ? 10.180 7.699 -12.988 1.00 86.00 96 GLY A C 1
ATOM 810 O O . GLY A 1 96 ? 10.284 8.388 -13.998 1.00 86.00 96 GLY A O 1
ATOM 811 N N . HIS A 1 97 ? 11.109 6.793 -12.670 1.00 82.69 97 HIS A N 1
ATOM 812 C CA . HIS A 1 97 ? 12.292 6.559 -13.514 1.00 82.69 97 HIS A CA 1
ATOM 813 C C . HIS A 1 97 ? 11.947 5.995 -14.899 1.00 82.69 97 HIS A C 1
ATOM 815 O O . HIS A 1 97 ? 12.633 6.284 -15.874 1.00 82.69 97 HIS A O 1
ATOM 821 N N . SER A 1 98 ? 10.902 5.170 -14.977 1.00 83.44 98 SER A N 1
ATOM 822 C CA . SER A 1 98 ? 10.506 4.435 -16.188 1.00 83.44 98 SER A CA 1
ATOM 823 C C . SER A 1 98 ? 9.134 4.856 -16.722 1.00 83.44 98 SER A C 1
ATOM 825 O O . SER A 1 98 ? 8.669 4.319 -17.728 1.00 83.44 98 SER A O 1
ATOM 827 N N . HIS A 1 99 ? 8.472 5.790 -16.036 1.00 84.19 99 HIS A N 1
ATOM 828 C CA . HIS A 1 99 ? 7.094 6.192 -16.299 1.00 84.19 99 HIS A CA 1
ATOM 829 C C . HIS A 1 99 ? 6.988 7.703 -16.191 1.00 84.19 99 HIS A C 1
ATOM 831 O O . HIS A 1 99 ? 7.280 8.273 -15.144 1.00 84.19 99 HIS A O 1
ATOM 837 N N . GLU A 1 100 ? 6.523 8.344 -17.260 1.00 88.12 100 GLU A N 1
ATOM 838 C CA . GLU A 1 100 ? 6.362 9.802 -17.311 1.00 88.12 100 GLU A CA 1
ATOM 839 C C . GLU A 1 100 ? 5.373 10.309 -16.256 1.00 88.12 100 GLU A C 1
ATOM 841 O O . GLU A 1 100 ? 5.533 11.413 -15.734 1.00 88.12 100 GLU A O 1
ATOM 846 N N . LYS A 1 101 ? 4.378 9.482 -15.909 1.00 93.44 101 LYS A N 1
ATOM 847 C CA . LYS A 1 101 ? 3.309 9.836 -14.982 1.00 93.44 101 LYS A CA 1
ATOM 848 C C . LYS A 1 101 ? 2.856 8.646 -14.138 1.00 93.44 101 LYS A C 1
ATOM 850 O O . LYS A 1 101 ? 2.282 7.687 -14.653 1.00 93.44 101 LYS A O 1
ATOM 855 N N . ILE A 1 102 ? 3.024 8.767 -12.831 1.00 95.56 102 ILE A N 1
ATOM 856 C CA . ILE A 1 102 ? 2.463 7.902 -11.796 1.00 95.56 102 ILE A CA 1
ATOM 857 C C . ILE A 1 102 ? 1.473 8.743 -10.988 1.00 95.56 102 ILE A C 1
ATOM 859 O O . ILE A 1 102 ? 1.763 9.891 -10.658 1.00 95.56 102 ILE A O 1
ATOM 863 N N . THR A 1 103 ? 0.307 8.182 -10.681 1.00 96.81 103 THR A N 1
ATOM 864 C CA . THR A 1 103 ? -0.686 8.809 -9.799 1.00 96.81 103 THR A CA 1
ATOM 865 C C . THR A 1 103 ? -0.714 8.057 -8.478 1.00 96.81 103 THR A C 1
ATOM 867 O O . THR A 1 103 ? -0.884 6.841 -8.471 1.00 96.81 103 THR A O 1
ATOM 870 N N . LYS A 1 104 ? -0.549 8.763 -7.365 1.00 96.56 104 LYS A N 1
ATOM 871 C CA . LYS A 1 104 ? -0.787 8.259 -6.014 1.00 96.56 104 LYS A CA 1
ATOM 872 C C . LYS A 1 104 ? -2.137 8.776 -5.539 1.00 96.56 104 LYS A C 1
ATOM 874 O O . LYS A 1 104 ? -2.383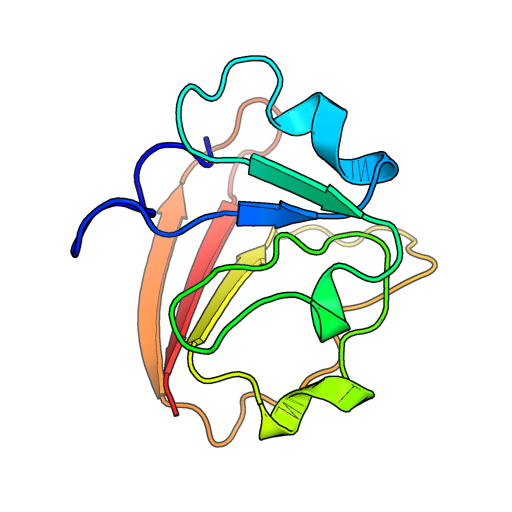 9.977 -5.583 1.00 96.56 104 LYS A O 1
ATOM 879 N N . GLU A 1 105 ? -2.970 7.879 -5.038 1.00 97.62 105 GLU A N 1
ATOM 880 C CA . GLU A 1 105 ? -4.253 8.182 -4.410 1.00 97.62 105 GLU A CA 1
ATOM 881 C C . GLU A 1 105 ? -4.235 7.656 -2.969 1.00 97.62 105 GLU A C 1
ATOM 883 O O . GLU A 1 105 ? -3.776 6.539 -2.731 1.00 97.62 105 GLU A O 1
ATOM 888 N N . VAL A 1 106 ? -4.742 8.435 -2.012 1.00 97.12 106 VAL A N 1
ATOM 889 C CA . VAL A 1 106 ? -4.947 7.981 -0.626 1.00 97.12 106 VAL A CA 1
ATOM 890 C C . VAL A 1 106 ? -6.428 8.023 -0.305 1.00 97.12 106 VAL A C 1
ATOM 892 O O . VAL A 1 106 ? -7.077 9.062 -0.456 1.00 97.12 106 VAL A O 1
ATOM 895 N N . TYR A 1 107 ? -6.946 6.895 0.164 1.00 96.62 107 TYR A N 1
ATOM 896 C CA . TYR A 1 107 ? -8.331 6.722 0.570 1.00 96.62 107 TYR A CA 1
ATOM 897 C C . TYR A 1 107 ? -8.409 6.335 2.040 1.00 96.62 107 TYR A C 1
ATOM 899 O O . TYR A 1 107 ? -7.634 5.498 2.500 1.00 96.62 107 TYR A O 1
ATOM 907 N N . VAL A 1 108 ? -9.388 6.895 2.744 1.00 94.50 108 VAL A N 1
ATOM 908 C CA . VAL A 1 108 ? -9.744 6.529 4.123 1.00 94.50 108 VAL A CA 1
ATOM 909 C C . VAL A 1 108 ? -11.230 6.170 4.192 1.00 94.50 108 VAL A C 1
ATOM 911 O O . VAL A 1 108 ? -12.023 6.682 3.386 1.00 94.50 108 VAL A O 1
ATOM 914 N N . ARG A 1 109 ? -11.594 5.266 5.105 1.00 87.50 109 ARG A N 1
ATOM 915 C CA . ARG A 1 10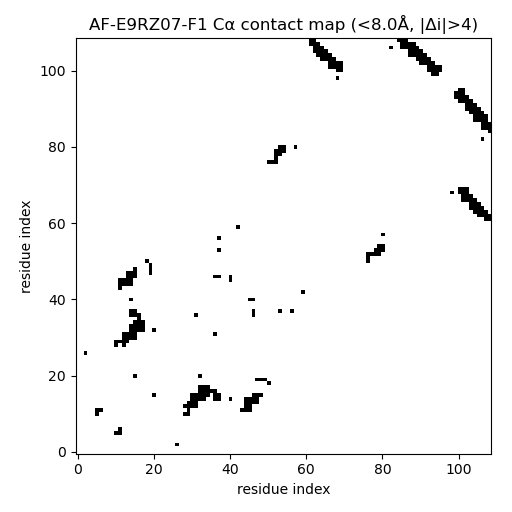9 ? -13.000 4.963 5.423 1.00 87.50 109 ARG A CA 1
ATOM 916 C C . ARG A 1 109 ? -13.661 6.077 6.223 1.00 87.50 109 ARG A C 1
ATOM 918 O O . ARG A 1 109 ? -12.955 6.775 6.982 1.00 87.50 109 ARG A O 1
#

Secondary structure (DSSP, 8-state):
--TTSS-SSS-PPEEE-TTTGGGGTT--S-EEE-TTHHHH--TT-EE--SSS--GGGTTT--EEEEEE-SS----S-------TTSEEEEEEEE--SS-S-EEEEEEE-

pLDDT: mean 88.48, std 15.09, range [37.84, 98.31]

Sequence (109 aa):
MVSQEVKKDGRARIWMNQYSSELF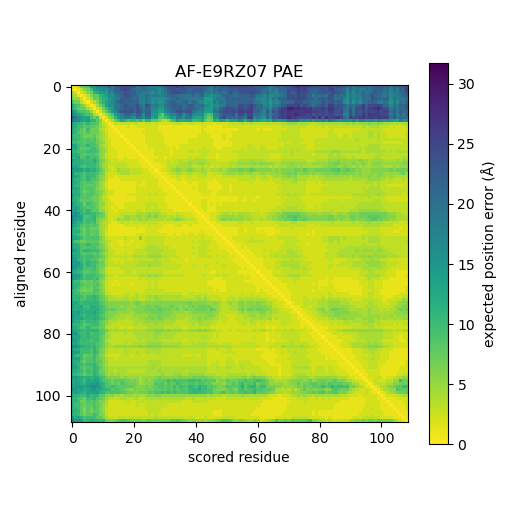RTYSGDISVSERFLEEAGEEEYCFVENVPIQEYKDEIQTVVLYRWNRKYPADIRFAMDLSRWKMVECVEFSGHSHEKITKEVYVR

Nearest PDB structures (foldseek):
  3tqa-assembly1_A  TM=6.209E-01  e=1.231E-02  Coxiella burnetii
  6cxm-assembly1_A  TM=5.759E-01  e=7.820E-03  Mycolicibacterium smegmatis MC2 155
  7rgo-assembly1_B  TM=6.335E-01  e=2.512E-02  Escherichia coli
  7reg-assembly1_A  TM=6.266E-01  e=3.955E-02  Escherichia coli
  7k6c-assembly1_A  TM=6.003E-01  e=1.544E-01  Mycobacteroides abscessus ATCC 19977

Radius of gyration: 14.04 Å; Cα contacts (8 Å, |Δi|>4): 149; chains: 1; bounding box: 35×29×34 Å